Protein AF-A0A356VCA4-F1 (afdb_monomer_lite)

Foldseek 3Di:
DDQAEDAPVVLVVLVVVLVVLVVVLVVLVVQLVVQPDVPDPDRDPSNVVSVVVNVVSVVVNVVSVVNSVRHDHDHPPPPPD

pLDDT: mean 83.98, std 13.61, range [38.22, 95.88]

Secondary structure (DSSP, 8-state):
-PPEEEEHHHHHHHHHHHHHHHHHHHHHHHHHHHH--TT-SS--HHHHHHHHHHHHHHHHHHHHHHHHHHEEEEP------

Radius of gyration: 18.7 Å; chains: 1; bounding box: 33×20×66 Å

Sequence (81 aa):
MAELEVTKETYEQLLEKLKHWRQEQRRLELQVKHEIDPAREKPSRELIQAKAQLEEVTSRITQLEAKLQSVRIIATRNTER

Structure (mmCIF, N/CA/C/O backbone):
data_AF-A0A356VCA4-F1
#
_entry.id   AF-A0A356VCA4-F1
#
loop_
_atom_site.group_PDB
_atom_site.id
_atom_site.type_symbol
_atom_site.label_atom_id
_atom_site.label_alt_id
_atom_site.label_comp_id
_atom_site.label_asym_id
_atom_site.label_entity_id
_atom_site.label_seq_id
_atom_site.pdbx_PDB_ins_code
_atom_site.Cartn_x
_atom_site.Cartn_y
_atom_site.Cartn_z
_atom_site.occupancy
_atom_site.B_iso_or_equiv
_atom_site.auth_seq_id
_atom_site.auth_comp_id
_atom_site.auth_asym_id
_atom_site.auth_atom_id
_atom_site.pdbx_PDB_model_num
ATOM 1 N N . MET A 1 1 ? 0.518 -14.444 20.918 1.00 48.38 1 MET A N 1
ATOM 2 C CA . MET A 1 1 ? 0.727 -13.148 20.239 1.00 48.38 1 MET A CA 1
ATOM 3 C C . MET A 1 1 ? -0.105 -12.124 20.990 1.00 48.38 1 MET A C 1
ATOM 5 O O . MET A 1 1 ? -1.225 -12.467 21.339 1.00 48.38 1 MET A O 1
ATOM 9 N N . ALA A 1 2 ? 0.448 -10.964 21.339 1.00 55.12 2 ALA A N 1
ATOM 10 C CA . ALA A 1 2 ? -0.299 -9.936 22.065 1.00 55.12 2 ALA A CA 1
ATOM 11 C C . ALA A 1 2 ? -1.185 -9.163 21.075 1.00 55.12 2 ALA A C 1
ATOM 13 O O . ALA A 1 2 ? -0.668 -8.642 20.088 1.00 55.12 2 ALA A O 1
ATOM 14 N N . GLU A 1 3 ? -2.498 -9.130 21.310 1.00 64.38 3 GLU A N 1
ATOM 15 C CA . GLU A 1 3 ? -3.410 -8.231 20.594 1.00 64.38 3 GLU A CA 1
ATOM 16 C C . GLU A 1 3 ? -3.045 -6.785 20.955 1.00 64.38 3 GLU A C 1
ATOM 18 O O . GLU A 1 3 ? -2.928 -6.444 22.132 1.00 64.38 3 GLU A O 1
ATOM 23 N N . LEU A 1 4 ? -2.817 -5.939 19.949 1.00 71.50 4 LEU A N 1
ATOM 24 C CA . LEU A 1 4 ? -2.577 -4.514 20.172 1.00 71.50 4 LEU A CA 1
ATOM 25 C C . LEU A 1 4 ? -3.927 -3.844 20.431 1.00 71.50 4 LEU A C 1
ATOM 27 O O . LEU A 1 4 ? -4.799 -3.838 19.568 1.00 71.50 4 LEU A O 1
ATOM 31 N N . GLU A 1 5 ? -4.123 -3.279 21.614 1.00 81.62 5 GLU A N 1
ATOM 32 C CA . GLU A 1 5 ? -5.332 -2.516 21.913 1.00 81.62 5 GLU A CA 1
ATOM 33 C C . GLU A 1 5 ? -5.148 -1.073 21.443 1.00 81.62 5 GLU A C 1
ATOM 35 O O . GLU A 1 5 ? -4.220 -0.380 21.861 1.00 81.62 5 GLU A O 1
ATOM 40 N N . VAL A 1 6 ? -6.017 -0.614 20.544 1.00 83.62 6 VAL A N 1
ATOM 41 C CA . VAL A 1 6 ? -5.985 0.760 20.020 1.00 83.62 6 VAL A CA 1
ATOM 42 C C . VAL A 1 6 ? -7.350 1.405 20.130 1.00 83.62 6 VAL A C 1
ATOM 44 O O . VAL A 1 6 ? -8.382 0.738 20.064 1.00 83.62 6 VAL A O 1
ATOM 47 N N . THR A 1 7 ? -7.369 2.725 20.270 1.00 87.75 7 THR A N 1
ATOM 48 C CA . THR A 1 7 ? -8.619 3.481 20.217 1.00 87.75 7 THR A CA 1
ATOM 49 C C . THR A 1 7 ? -9.168 3.495 18.792 1.00 87.75 7 THR A C 1
ATOM 51 O O . THR A 1 7 ? -8.433 3.299 17.818 1.00 87.75 7 THR A O 1
ATOM 54 N N . LYS A 1 8 ? -10.468 3.776 18.656 1.00 86.62 8 LYS A N 1
ATOM 55 C CA . LYS A 1 8 ? -11.098 3.983 17.345 1.00 86.62 8 LYS A CA 1
ATOM 56 C C . LYS A 1 8 ? -10.369 5.058 16.525 1.00 86.62 8 LYS A C 1
ATOM 58 O O . LYS A 1 8 ? -10.098 4.830 15.353 1.00 86.62 8 LYS A O 1
ATOM 63 N N . GLU A 1 9 ? -9.985 6.168 17.153 1.00 88.44 9 GLU A N 1
ATOM 64 C CA . GLU A 1 9 ? -9.241 7.251 16.495 1.00 88.44 9 GLU A CA 1
ATOM 65 C C . GLU A 1 9 ? -7.880 6.769 15.970 1.00 88.44 9 GLU A C 1
ATOM 67 O O . GLU A 1 9 ? -7.524 7.012 14.820 1.00 88.44 9 GLU A O 1
ATOM 72 N N . THR A 1 10 ? -7.125 6.019 16.779 1.00 88.94 10 THR A N 1
ATOM 73 C CA . THR A 1 10 ? -5.838 5.457 16.342 1.00 88.94 10 THR A CA 1
ATOM 74 C C . THR A 1 10 ? -6.020 4.457 15.196 1.00 88.94 10 THR A C 1
ATOM 76 O O . THR A 1 10 ? -5.213 4.431 14.267 1.00 88.94 10 THR A O 1
ATOM 79 N N . TYR A 1 11 ? -7.087 3.655 15.223 1.00 88.56 11 TYR A N 1
ATOM 80 C CA . TYR A 1 11 ? -7.427 2.747 14.128 1.00 88.56 11 TYR A CA 1
ATOM 81 C C . TYR A 1 11 ? -7.743 3.506 12.829 1.00 88.56 11 TYR A C 1
ATOM 83 O O . TYR A 1 11 ? -7.211 3.166 11.773 1.00 88.56 11 TYR A O 1
ATOM 91 N N . GLU A 1 12 ? -8.536 4.577 12.906 1.00 90.25 12 GLU A N 1
ATOM 92 C CA . GLU A 1 12 ? -8.853 5.446 11.765 1.00 90.25 12 GLU A CA 1
ATOM 93 C C . GLU A 1 12 ? -7.589 6.110 11.192 1.00 90.25 12 GLU A C 1
ATO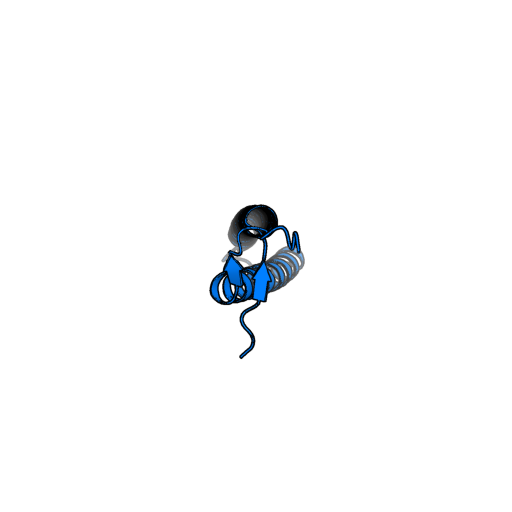M 95 O O . GLU A 1 12 ? -7.362 6.051 9.983 1.00 90.25 12 GLU A O 1
ATOM 100 N N . GLN A 1 13 ? -6.688 6.614 12.041 1.00 91.25 13 GLN A N 1
ATOM 101 C CA . GLN A 1 13 ? -5.397 7.164 11.603 1.00 91.25 13 GLN A CA 1
ATOM 102 C C . GLN A 1 13 ? -4.511 6.121 10.900 1.00 91.25 13 GLN A C 1
ATOM 104 O O . GLN A 1 13 ? -3.793 6.441 9.948 1.00 91.25 13 GLN A O 1
ATOM 109 N N . LEU A 1 14 ? -4.520 4.865 11.359 1.00 90.81 14 LEU A N 1
ATOM 110 C CA . LEU A 1 14 ? -3.790 3.777 10.701 1.00 90.81 14 LEU A CA 1
ATOM 111 C C . LEU A 1 14 ? -4.388 3.453 9.325 1.00 90.81 14 LEU A C 1
ATOM 113 O O . LEU A 1 14 ? -3.630 3.226 8.378 1.00 90.81 14 LEU A O 1
ATOM 117 N N . LEU A 1 15 ? -5.717 3.486 9.190 1.00 92.38 15 LEU A N 1
ATOM 118 C CA . LEU A 1 15 ? -6.399 3.328 7.903 1.00 92.38 15 LEU A CA 1
ATOM 119 C C . LEU A 1 15 ? -6.075 4.471 6.934 1.00 92.38 15 LEU A C 1
ATOM 121 O O . LEU A 1 15 ? -5.819 4.220 5.755 1.00 92.38 15 LEU A O 1
ATOM 125 N N . GLU A 1 16 ? -6.031 5.716 7.410 1.00 94.75 16 GLU A N 1
ATOM 126 C CA . GLU A 1 16 ? -5.631 6.861 6.586 1.00 94.75 16 GLU A CA 1
ATOM 127 C C . GLU A 1 16 ? -4.183 6.737 6.103 1.00 94.75 16 GLU A C 1
ATOM 129 O O . GLU A 1 16 ? -3.906 6.916 4.913 1.00 94.75 16 GLU A O 1
ATOM 134 N N . LYS A 1 17 ? -3.262 6.339 6.991 1.00 93.69 17 LYS A N 1
ATOM 135 C CA . LYS A 1 17 ? -1.872 6.041 6.614 1.00 93.69 17 LYS A CA 1
ATOM 136 C C . LYS A 1 17 ? -1.807 4.935 5.564 1.00 93.69 17 LYS A C 1
ATOM 138 O O . LYS A 1 17 ? -1.084 5.082 4.581 1.00 93.69 17 LYS A O 1
ATOM 143 N N . LEU A 1 18 ? -2.570 3.853 5.728 1.00 93.25 18 LEU A N 1
ATOM 144 C CA . LEU A 1 18 ? -2.629 2.768 4.746 1.00 93.25 18 LEU A CA 1
ATOM 145 C C . LEU A 1 18 ? -3.119 3.272 3.380 1.00 93.25 18 LEU A C 1
ATOM 147 O O . LEU A 1 18 ? -2.526 2.944 2.353 1.00 93.25 18 LEU A O 1
ATOM 151 N N . LYS A 1 19 ? -4.166 4.104 3.359 1.00 95.12 19 LYS A N 1
ATOM 152 C CA . LYS A 1 19 ? -4.692 4.711 2.130 1.00 95.12 19 LYS A CA 1
ATOM 153 C C . LYS A 1 19 ? -3.639 5.575 1.434 1.00 95.12 19 LYS A C 1
ATOM 155 O O . LYS A 1 19 ? -3.475 5.450 0.222 1.00 95.12 19 LYS A O 1
ATOM 160 N N . HIS A 1 20 ? -2.910 6.395 2.190 1.00 95.88 20 HIS A N 1
ATOM 161 C CA . HIS A 1 20 ? -1.807 7.202 1.668 1.00 95.88 20 HIS A CA 1
ATOM 162 C C . HIS A 1 20 ? -0.718 6.325 1.033 1.00 95.88 20 HIS A C 1
ATOM 164 O O . HIS A 1 20 ? -0.343 6.541 -0.117 1.00 95.88 20 HIS A O 1
ATOM 170 N N . TRP A 1 21 ? -0.251 5.286 1.734 1.00 93.88 21 TRP A N 1
ATOM 171 C CA . TRP A 1 21 ? 0.772 4.389 1.189 1.00 93.88 21 TRP A CA 1
ATOM 172 C C . TRP A 1 21 ? 0.299 3.631 -0.052 1.00 93.88 21 TRP A C 1
ATOM 174 O O . TRP A 1 21 ? 1.067 3.502 -0.998 1.00 93.88 21 TRP A O 1
ATOM 184 N N . ARG A 1 22 ? -0.964 3.192 -0.108 1.00 94.62 22 ARG A N 1
ATOM 185 C CA . ARG A 1 22 ? -1.534 2.563 -1.313 1.00 94.62 22 ARG A CA 1
ATOM 186 C C . ARG A 1 22 ? -1.618 3.527 -2.502 1.00 94.62 22 ARG A C 1
ATOM 188 O O . ARG A 1 22 ? -1.408 3.113 -3.640 1.00 94.62 22 ARG A O 1
ATOM 195 N N . GLN A 1 23 ? -1.916 4.805 -2.265 1.00 95.69 23 GLN A N 1
ATOM 196 C CA . GLN A 1 23 ? -1.868 5.822 -3.322 1.00 95.69 23 GLN A CA 1
ATOM 197 C C . GLN A 1 23 ? -0.439 6.026 -3.835 1.00 95.69 23 GLN A C 1
ATOM 199 O O . GLN A 1 23 ? -0.228 6.065 -5.047 1.00 95.69 23 GLN A O 1
ATOM 204 N N . GLU A 1 24 ? 0.535 6.089 -2.927 1.00 94.69 24 GLU A N 1
ATOM 205 C CA . GLU A 1 24 ? 1.953 6.203 -3.274 1.00 94.69 24 GLU A CA 1
ATOM 206 C C . GLU A 1 24 ? 2.453 4.973 -4.049 1.00 94.69 24 GLU A C 1
ATOM 208 O O . GLU A 1 24 ? 3.115 5.120 -5.075 1.00 94.69 24 GLU A O 1
ATOM 213 N N . GLN A 1 25 ? 2.059 3.764 -3.632 1.00 95.56 25 GLN A N 1
ATOM 214 C CA . GLN A 1 25 ? 2.357 2.516 -4.340 1.00 95.56 25 GLN A CA 1
ATOM 215 C C . GLN A 1 25 ? 1.873 2.589 -5.788 1.00 95.56 25 GLN A C 1
ATOM 217 O O . GLN A 1 25 ? 2.654 2.380 -6.710 1.00 95.56 25 GLN A O 1
ATOM 222 N N . ARG A 1 26 ? 0.610 2.978 -6.003 1.00 95.00 26 ARG A N 1
ATOM 223 C CA . ARG A 1 26 ? 0.034 3.105 -7.346 1.00 95.00 26 ARG A CA 1
ATOM 224 C C . ARG A 1 26 ? 0.765 4.147 -8.198 1.00 95.00 26 ARG A C 1
ATOM 226 O O . ARG A 1 26 ? 0.927 3.951 -9.401 1.00 95.00 26 ARG A O 1
ATOM 233 N N . ARG A 1 27 ? 1.211 5.257 -7.601 1.00 94.50 27 ARG A N 1
ATOM 234 C CA . ARG A 1 27 ? 2.018 6.270 -8.300 1.00 94.50 27 ARG A CA 1
ATOM 235 C C . ARG A 1 27 ? 3.354 5.685 -8.763 1.00 94.50 27 ARG A C 1
ATOM 237 O O . ARG A 1 27 ? 3.717 5.859 -9.924 1.00 94.50 27 ARG A O 1
ATOM 244 N N . LEU A 1 28 ? 4.047 4.966 -7.881 1.00 92.12 28 LEU A N 1
ATOM 245 C CA . LEU A 1 28 ? 5.319 4.310 -8.190 1.00 92.12 28 LEU A CA 1
ATOM 246 C C . LEU A 1 28 ? 5.151 3.190 -9.224 1.00 92.12 28 LEU A C 1
ATOM 248 O O . LEU A 1 28 ? 5.979 3.073 -10.119 1.00 92.12 28 LEU A O 1
ATOM 252 N N . GLU A 1 29 ? 4.065 2.415 -9.177 1.00 93.25 29 GLU A N 1
ATOM 253 C CA . GLU A 1 29 ? 3.743 1.413 -10.204 1.00 93.25 29 GLU A CA 1
ATOM 254 C C . GLU A 1 29 ? 3.569 2.044 -11.589 1.00 93.25 29 GLU A C 1
ATOM 256 O O . GLU A 1 29 ? 4.075 1.515 -12.579 1.00 93.25 29 GLU A O 1
ATOM 261 N N . LEU A 1 30 ? 2.879 3.187 -11.669 1.00 92.19 30 LEU A N 1
ATOM 262 C CA . LEU A 1 30 ? 2.727 3.932 -12.919 1.00 92.19 30 LEU A CA 1
ATOM 263 C C . LEU A 1 30 ? 4.071 4.459 -13.424 1.00 92.19 30 LEU A C 1
ATOM 265 O O . LEU A 1 30 ? 4.351 4.345 -14.615 1.00 92.19 30 LEU A O 1
ATOM 269 N N . GLN A 1 31 ? 4.913 4.980 -12.529 1.00 88.44 31 GLN A N 1
ATOM 270 C CA . GLN A 1 31 ? 6.258 5.437 -12.872 1.00 88.44 31 GLN A CA 1
ATOM 271 C C . GLN A 1 31 ? 7.131 4.281 -13.375 1.00 88.44 31 GLN A C 1
ATOM 273 O O . GLN A 1 31 ? 7.732 4.388 -14.436 1.00 88.44 31 GLN A O 1
ATOM 278 N N . VAL A 1 32 ? 7.138 3.141 -12.678 1.00 90.06 32 VAL A N 1
ATOM 279 C CA . VAL A 1 32 ? 7.836 1.923 -13.115 1.00 90.06 32 VAL A CA 1
ATOM 280 C C . VAL A 1 32 ? 7.333 1.483 -14.486 1.00 90.06 32 VAL A C 1
ATOM 282 O O . VAL A 1 32 ? 8.139 1.188 -15.358 1.00 90.06 32 VAL A O 1
ATOM 285 N N . LYS A 1 33 ? 6.015 1.470 -14.709 1.00 88.31 33 LYS A N 1
ATOM 286 C CA . LYS A 1 33 ? 5.430 1.079 -15.997 1.00 88.31 33 LYS A CA 1
ATOM 287 C C . LYS A 1 33 ? 5.828 2.024 -17.133 1.00 88.31 33 LYS A C 1
ATOM 289 O O . LYS A 1 33 ? 6.026 1.552 -18.245 1.00 88.31 33 LYS A O 1
ATOM 294 N N . HIS A 1 34 ? 5.934 3.323 -16.860 1.00 85.88 34 HIS A N 1
ATOM 295 C CA . HIS A 1 34 ? 6.371 4.321 -17.836 1.00 85.88 34 HIS A CA 1
ATOM 296 C C . HIS A 1 34 ? 7.865 4.191 -18.168 1.00 85.88 34 HIS A C 1
ATOM 298 O O . HIS A 1 34 ? 8.258 4.328 -19.320 1.00 85.88 34 HIS A O 1
ATOM 304 N N . GLU A 1 35 ? 8.688 3.884 -17.166 1.00 83.00 35 GLU A N 1
ATOM 305 C CA . GLU A 1 35 ? 10.143 3.747 -17.304 1.00 83.00 35 GLU A CA 1
ATOM 306 C C . GLU A 1 35 ? 10.590 2.396 -17.891 1.00 83.00 35 GLU A C 1
ATOM 308 O O . GLU A 1 35 ? 11.754 2.228 -18.267 1.00 83.00 35 GLU A O 1
ATOM 313 N N . ILE A 1 36 ? 9.688 1.412 -17.970 1.00 82.25 36 ILE A N 1
ATOM 314 C CA . ILE A 1 36 ? 9.941 0.153 -18.674 1.00 82.25 36 ILE A CA 1
ATOM 315 C C . ILE A 1 36 ? 9.831 0.415 -20.178 1.00 82.25 36 ILE A C 1
ATOM 317 O O . ILE A 1 36 ? 8.760 0.323 -20.773 1.00 82.25 36 ILE A O 1
ATOM 321 N N . ASP A 1 37 ? 10.972 0.708 -20.794 1.00 78.12 37 ASP A N 1
ATOM 322 C CA . ASP A 1 37 ? 11.133 0.673 -22.244 1.00 78.12 37 ASP A CA 1
ATOM 323 C C . ASP A 1 37 ? 11.571 -0.746 -22.666 1.00 78.12 37 ASP A C 1
ATOM 325 O O . ASP A 1 37 ? 12.678 -1.170 -22.316 1.00 78.12 37 ASP A O 1
ATOM 329 N N . PRO A 1 38 ? 10.731 -1.511 -23.391 1.00 69.88 38 PRO A N 1
ATOM 330 C CA . PRO A 1 38 ? 11.055 -2.877 -23.800 1.00 69.88 38 PRO A CA 1
ATOM 331 C C . PRO A 1 38 ? 12.181 -2.960 -24.845 1.00 69.88 38 PRO A C 1
ATOM 333 O O . PRO A 1 38 ? 12.722 -4.043 -25.051 1.00 69.88 38 PRO A O 1
ATOM 336 N N . ALA A 1 39 ? 12.545 -1.852 -25.498 1.00 75.00 39 ALA A N 1
ATOM 337 C CA . ALA A 1 39 ? 13.653 -1.774 -26.448 1.00 75.00 39 ALA A CA 1
ATOM 338 C C . ALA A 1 39 ? 14.992 -1.398 -25.780 1.00 75.00 39 ALA A C 1
ATOM 340 O O . ALA A 1 39 ? 16.039 -1.464 -26.427 1.00 75.00 39 ALA A O 1
ATOM 341 N N . ARG A 1 40 ? 15.002 -1.035 -24.487 1.00 74.50 40 ARG A N 1
ATOM 342 C CA . ARG A 1 40 ? 16.237 -0.814 -23.716 1.00 74.50 40 ARG A CA 1
ATOM 343 C C . ARG A 1 40 ? 16.765 -2.120 -23.120 1.00 74.50 40 ARG A C 1
ATOM 345 O O . ARG A 1 40 ? 16.165 -2.695 -22.220 1.00 74.50 40 ARG A O 1
ATOM 352 N N . GLU A 1 41 ? 17.978 -2.510 -23.516 1.00 68.19 41 GLU A N 1
ATOM 353 C CA . GLU A 1 41 ? 18.693 -3.680 -22.966 1.00 68.19 41 GLU A CA 1
ATOM 354 C C . GLU A 1 41 ? 19.075 -3.553 -21.477 1.00 68.19 41 GLU A C 1
ATOM 356 O O . GLU A 1 41 ? 19.429 -4.548 -20.844 1.00 68.19 41 GLU A O 1
ATOM 361 N N . LYS A 1 42 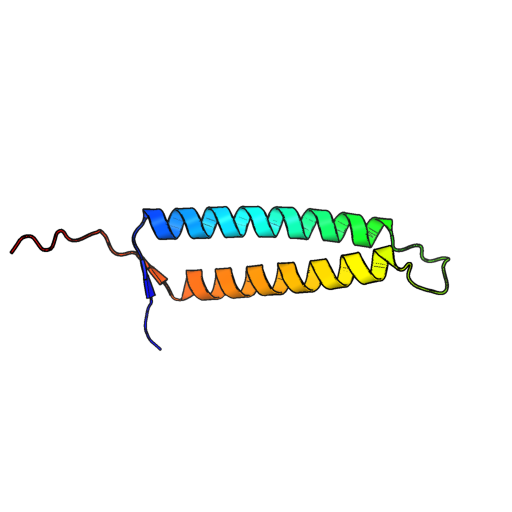? 19.033 -2.347 -20.890 1.00 75.56 42 LYS A N 1
ATOM 362 C CA . LYS A 1 42 ? 19.369 -2.119 -19.475 1.00 75.56 42 LYS A CA 1
ATOM 363 C C . LYS A 1 42 ? 18.333 -1.225 -18.789 1.00 75.56 42 LYS A C 1
ATOM 365 O O . LYS A 1 42 ? 17.977 -0.187 -19.352 1.00 75.56 42 LYS A O 1
ATOM 370 N N . PRO A 1 43 ? 17.891 -1.574 -17.564 1.00 77.12 43 PRO A N 1
ATOM 371 C CA . PRO A 1 43 ? 16.981 -0.732 -16.799 1.00 77.12 43 PRO A CA 1
ATOM 372 C C . PRO A 1 43 ? 17.631 0.625 -16.502 1.00 77.12 43 PRO A C 1
ATOM 374 O O . PRO A 1 43 ? 18.807 0.691 -16.133 1.00 77.12 43 PRO A O 1
ATOM 377 N N . SER A 1 44 ? 16.867 1.711 -16.661 1.00 84.19 44 SER A N 1
ATOM 378 C CA . SER A 1 44 ? 17.328 3.049 -16.284 1.00 84.19 44 SER A CA 1
ATOM 379 C C . SER A 1 44 ? 17.604 3.102 -14.778 1.00 84.19 44 SER A C 1
ATOM 381 O O . SER A 1 44 ? 17.002 2.373 -13.986 1.00 84.19 44 SER A O 1
ATOM 383 N N . ARG A 1 45 ? 18.519 3.982 -14.352 1.00 86.88 45 ARG A N 1
ATOM 384 C CA . ARG A 1 45 ? 18.754 4.233 -12.919 1.00 86.88 45 ARG A CA 1
ATOM 385 C C . ARG A 1 45 ? 17.455 4.638 -12.211 1.00 86.88 45 ARG A C 1
ATOM 387 O O . ARG A 1 45 ? 17.229 4.229 -11.077 1.00 86.88 45 ARG A O 1
ATOM 394 N N . GLU A 1 46 ? 16.603 5.380 -12.913 1.00 86.81 46 GLU A N 1
ATOM 395 C CA . GLU A 1 46 ? 15.273 5.798 -12.467 1.00 86.81 46 GLU A CA 1
ATOM 396 C C . GLU A 1 46 ? 14.331 4.604 -12.291 1.00 86.81 46 GLU A C 1
ATOM 398 O O . GLU A 1 46 ? 13.686 4.497 -11.253 1.00 86.81 46 GLU A O 1
ATOM 403 N N . LEU A 1 47 ? 14.329 3.640 -13.219 1.00 88.81 47 LEU A N 1
ATOM 404 C CA . LEU A 1 47 ? 13.564 2.399 -13.086 1.00 88.81 47 LEU A CA 1
ATOM 405 C C . LEU A 1 47 ? 14.029 1.559 -11.888 1.00 88.81 47 LEU A C 1
ATOM 407 O O . LEU A 1 47 ? 13.201 1.018 -11.157 1.00 88.81 47 LEU A O 1
ATOM 411 N N . ILE A 1 48 ? 15.343 1.442 -11.673 1.00 90.25 48 ILE A N 1
ATOM 412 C CA . ILE A 1 48 ? 15.902 0.714 -10.521 1.00 90.25 48 ILE A CA 1
ATOM 413 C C . ILE A 1 48 ? 15.474 1.389 -9.214 1.00 90.25 48 ILE A C 1
ATOM 415 O O . ILE A 1 48 ? 15.011 0.716 -8.294 1.00 90.25 48 ILE A O 1
ATOM 419 N N . GLN A 1 49 ? 15.587 2.717 -9.143 1.00 90.94 49 GLN A N 1
ATOM 420 C CA . GLN A 1 49 ? 15.190 3.485 -7.967 1.00 90.94 49 GLN A CA 1
ATOM 421 C C . GLN A 1 49 ? 13.683 3.387 -7.703 1.00 90.94 49 GLN A C 1
ATOM 423 O O . GLN A 1 49 ? 13.286 3.124 -6.569 1.00 90.94 49 GLN A O 1
ATOM 428 N N . ALA A 1 50 ? 12.852 3.528 -8.737 1.00 90.50 50 ALA A N 1
ATOM 429 C CA . ALA A 1 50 ? 11.401 3.432 -8.622 1.00 90.50 50 ALA A CA 1
ATOM 430 C C . ALA A 1 50 ? 10.958 2.032 -8.166 1.00 90.50 50 ALA A C 1
ATOM 432 O O . ALA A 1 50 ? 10.074 1.913 -7.321 1.00 90.50 50 ALA A O 1
ATOM 433 N N . LYS A 1 51 ? 11.615 0.966 -8.647 1.00 92.38 51 LYS A N 1
ATOM 434 C CA . LYS A 1 51 ? 11.376 -0.405 -8.166 1.00 92.38 51 LYS A CA 1
ATOM 435 C C . LYS A 1 51 ? 11.760 -0.586 -6.696 1.00 92.38 51 LYS A C 1
ATOM 437 O O . LYS A 1 51 ? 10.988 -1.179 -5.950 1.00 92.38 51 LYS A O 1
ATOM 442 N N . ALA A 1 52 ? 12.905 -0.056 -6.269 1.00 94.25 52 ALA A N 1
ATOM 443 C CA . ALA A 1 52 ? 13.325 -0.131 -4.869 1.00 94.25 52 ALA A CA 1
ATOM 444 C C . ALA A 1 52 ? 12.359 0.629 -3.939 1.00 94.25 52 ALA A C 1
ATOM 446 O O . ALA A 1 52 ? 11.968 0.125 -2.889 1.00 94.25 52 ALA A O 1
ATOM 447 N N . GLN A 1 53 ? 11.913 1.818 -4.353 1.00 94.00 53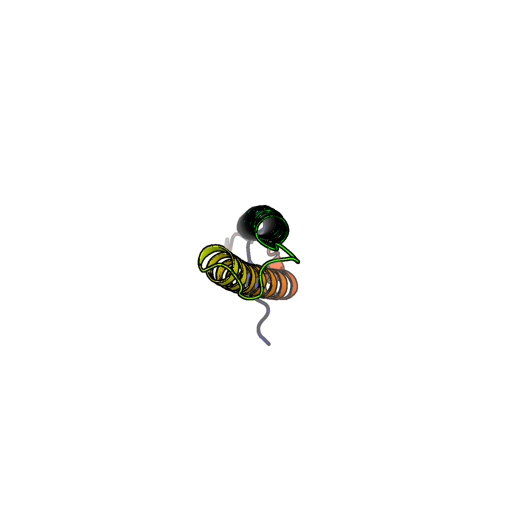 GLN A N 1
ATOM 448 C CA . GLN A 1 53 ? 10.900 2.587 -3.626 1.00 94.00 53 GLN A CA 1
ATOM 449 C C . GLN A 1 53 ? 9.560 1.847 -3.567 1.00 94.00 53 GLN A C 1
ATOM 451 O O . GLN A 1 53 ? 8.912 1.830 -2.521 1.00 94.00 53 GLN A O 1
ATOM 456 N N . LEU A 1 54 ? 9.155 1.209 -4.668 1.00 93.56 54 LEU A N 1
ATOM 457 C CA . LEU A 1 54 ? 7.929 0.420 -4.723 1.00 93.56 54 LEU A CA 1
ATOM 458 C C . LEU A 1 54 ? 7.979 -0.765 -3.748 1.00 93.56 54 LEU A C 1
ATOM 460 O O . LEU A 1 54 ? 6.991 -1.029 -3.061 1.00 93.56 54 LEU A O 1
ATOM 464 N N . GLU A 1 55 ? 9.119 -1.447 -3.645 1.00 95.62 55 GLU A N 1
ATOM 465 C CA . GLU A 1 55 ? 9.327 -2.535 -2.685 1.00 95.62 55 GLU A CA 1
ATOM 466 C C . GLU A 1 55 ? 9.247 -2.040 -1.231 1.00 95.62 55 GLU A C 1
ATOM 468 O O . GLU A 1 55 ? 8.539 -2.633 -0.414 1.00 95.62 55 GLU A O 1
ATOM 473 N N . GLU A 1 56 ? 9.884 -0.906 -0.914 1.00 95.88 56 GLU A N 1
ATOM 474 C CA . GLU A 1 56 ? 9.810 -0.294 0.419 1.00 95.88 56 GLU A CA 1
ATOM 475 C C . GLU A 1 56 ? 8.363 0.061 0.797 1.00 95.88 56 GLU A C 1
ATOM 477 O O . GLU A 1 56 ? 7.891 -0.279 1.888 1.00 95.88 56 GLU A O 1
ATOM 482 N N . VAL A 1 57 ? 7.637 0.723 -0.109 1.00 95.00 57 VAL A N 1
ATOM 483 C CA . VAL A 1 57 ? 6.234 1.101 0.110 1.00 95.00 57 VAL A CA 1
ATOM 484 C C . VAL A 1 57 ? 5.361 -0.139 0.279 1.00 95.00 57 VAL A C 1
ATOM 486 O O . VAL A 1 57 ? 4.540 -0.186 1.196 1.00 95.00 57 VAL A O 1
ATOM 489 N N . THR A 1 58 ? 5.575 -1.169 -0.540 1.00 94.06 58 THR A N 1
ATOM 490 C CA . THR A 1 58 ? 4.851 -2.441 -0.432 1.00 94.06 58 THR A CA 1
ATOM 491 C C . THR A 1 58 ? 5.101 -3.098 0.928 1.00 94.06 58 THR A C 1
ATOM 493 O O . THR A 1 58 ? 4.153 -3.507 1.594 1.00 94.06 58 THR A O 1
ATOM 496 N N . SER A 1 59 ? 6.347 -3.116 1.411 1.00 95.31 59 SER A N 1
ATOM 497 C CA . SER A 1 59 ? 6.678 -3.635 2.745 1.00 95.31 59 SER A CA 1
ATOM 498 C C . SER A 1 59 ? 5.974 -2.856 3.864 1.00 95.31 59 SER A C 1
ATOM 500 O O . SER A 1 59 ? 5.422 -3.455 4.791 1.00 95.31 59 SER A O 1
ATOM 502 N N . ARG A 1 60 ? 5.915 -1.520 3.769 1.00 94.56 60 ARG A N 1
ATOM 503 C CA . ARG A 1 60 ? 5.190 -0.677 4.739 1.00 94.56 60 ARG A CA 1
ATOM 504 C C . ARG A 1 60 ? 3.688 -0.947 4.743 1.00 94.56 60 ARG A C 1
ATOM 506 O O . ARG A 1 60 ? 3.096 -0.984 5.821 1.00 94.56 60 ARG A O 1
ATOM 513 N N . ILE A 1 61 ? 3.086 -1.146 3.572 1.00 94.25 61 ILE A N 1
ATOM 514 C CA . ILE A 1 61 ? 1.672 -1.518 3.437 1.00 94.25 61 ILE A CA 1
ATOM 515 C C . ILE A 1 61 ? 1.422 -2.847 4.143 1.00 94.25 61 ILE A C 1
ATOM 517 O O . ILE A 1 61 ? 0.586 -2.891 5.041 1.00 94.25 61 ILE A O 1
ATOM 521 N N . THR A 1 62 ? 2.208 -3.882 3.839 1.00 93.88 62 THR A N 1
ATOM 522 C CA . THR A 1 62 ? 2.078 -5.205 4.467 1.00 93.88 62 THR A CA 1
ATOM 523 C C . THR A 1 62 ? 2.211 -5.130 5.988 1.00 93.88 62 THR A C 1
ATOM 525 O O . THR A 1 62 ? 1.429 -5.736 6.717 1.00 93.88 62 THR A O 1
ATOM 528 N N . GLN A 1 63 ? 3.167 -4.350 6.500 1.00 92.19 63 GLN A N 1
ATOM 529 C CA . GLN A 1 63 ? 3.330 -4.160 7.944 1.00 92.19 63 GLN A CA 1
ATOM 530 C C . GLN A 1 63 ? 2.141 -3.431 8.580 1.00 92.19 63 GLN A C 1
ATOM 532 O O . GLN A 1 63 ? 1.737 -3.775 9.691 1.00 92.19 63 GLN A O 1
ATOM 537 N N . LEU A 1 64 ? 1.583 -2.416 7.912 1.00 90.62 64 LEU A N 1
ATOM 538 C CA . LEU A 1 64 ? 0.398 -1.705 8.396 1.00 90.62 64 LEU A CA 1
ATOM 539 C C . LEU A 1 64 ? -0.844 -2.594 8.365 1.00 90.62 64 LEU A C 1
ATOM 541 O O . LEU A 1 64 ? -1.616 -2.570 9.317 1.00 90.62 64 LEU A O 1
ATOM 545 N N . GLU A 1 65 ? -1.013 -3.405 7.325 1.00 91.62 65 GLU A N 1
ATOM 546 C CA . GLU A 1 65 ? -2.102 -4.378 7.216 1.00 91.62 65 GLU A CA 1
ATOM 547 C C . GLU A 1 65 ? -2.004 -5.453 8.294 1.00 91.62 65 GLU A C 1
ATOM 549 O O . GLU A 1 65 ? -2.991 -5.722 8.974 1.00 91.62 65 GLU A O 1
ATOM 554 N N . ALA A 1 66 ? -0.808 -5.995 8.535 1.00 89.75 66 ALA A N 1
ATOM 555 C CA . ALA A 1 66 ? -0.581 -6.956 9.612 1.00 89.75 66 ALA A CA 1
ATOM 556 C C . ALA A 1 66 ? -0.874 -6.343 10.993 1.00 89.75 66 ALA A C 1
ATOM 558 O O . ALA A 1 66 ? -1.504 -6.982 11.840 1.00 89.75 66 ALA A O 1
ATOM 559 N N . LYS A 1 67 ? -0.470 -5.081 11.212 1.00 86.31 67 LYS A N 1
ATOM 560 C CA . LYS A 1 67 ? -0.826 -4.335 12.428 1.00 86.31 67 LYS A CA 1
ATOM 561 C C . LYS A 1 67 ? -2.338 -4.205 12.554 1.00 86.31 67 LYS A C 1
ATOM 563 O O . LYS A 1 67 ? -2.853 -4.584 13.595 1.00 86.31 67 LYS A O 1
ATOM 568 N N .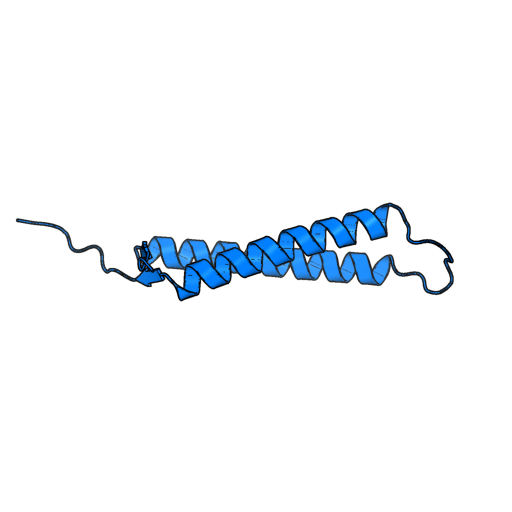 LEU A 1 68 ? -3.025 -3.748 11.503 1.00 86.31 68 LEU A N 1
ATOM 569 C CA . LEU A 1 68 ? -4.483 -3.579 11.437 1.00 86.31 68 LEU A CA 1
ATOM 570 C C . LEU A 1 68 ? -5.264 -4.884 11.655 1.00 86.31 68 LEU A C 1
ATOM 572 O O . LEU A 1 68 ? -6.347 -4.845 12.227 1.00 86.31 68 LEU A O 1
ATOM 576 N N . GLN A 1 69 ? -4.727 -6.028 11.233 1.00 84.88 69 GLN A N 1
ATOM 577 C CA . GLN A 1 69 ? -5.316 -7.345 11.503 1.00 84.88 69 GLN A CA 1
ATOM 578 C C . GLN A 1 69 ? -5.121 -7.803 12.952 1.00 84.88 69 GLN A C 1
ATOM 580 O O . GLN A 1 69 ? -5.927 -8.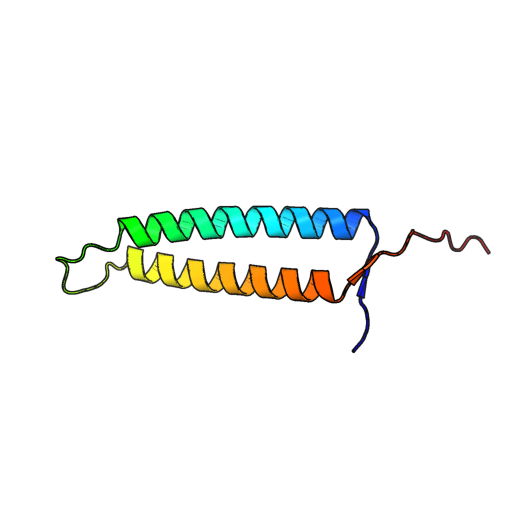573 13.464 1.00 84.88 69 GLN A O 1
ATOM 585 N N . SER A 1 70 ? -4.054 -7.338 13.604 1.00 83.38 70 SER A N 1
ATOM 586 C CA . SER A 1 70 ? -3.696 -7.713 14.977 1.00 83.38 70 SER A CA 1
ATOM 587 C C . SER A 1 70 ? -4.204 -6.721 16.029 1.00 83.38 70 SER A C 1
ATOM 589 O O . SER A 1 70 ? -3.989 -6.949 17.223 1.00 83.38 70 SER A O 1
ATOM 591 N N . VAL A 1 71 ? -4.823 -5.605 15.615 1.00 83.25 71 VAL A N 1
ATOM 592 C CA . VAL A 1 71 ? -5.400 -4.637 16.552 1.00 83.25 71 VAL A CA 1
ATOM 593 C C . VAL A 1 71 ? -6.830 -4.981 16.926 1.00 83.25 71 VAL A C 1
ATOM 595 O O . VAL A 1 71 ? -7.687 -5.224 16.077 1.00 83.25 71 VAL A O 1
ATOM 598 N N . ARG A 1 72 ? -7.101 -4.870 18.221 1.00 79.38 72 ARG A N 1
ATOM 599 C CA . ARG A 1 72 ? -8.441 -4.866 18.785 1.00 79.38 72 ARG A CA 1
ATOM 600 C C . ARG A 1 72 ? -8.825 -3.429 19.113 1.00 79.38 72 ARG A C 1
ATOM 602 O O . ARG A 1 72 ? -8.133 -2.744 19.866 1.00 79.38 72 ARG A O 1
ATOM 609 N N . ILE A 1 73 ? -9.935 -2.969 18.541 1.00 79.88 73 ILE A N 1
ATOM 610 C CA . ILE A 1 73 ? -10.453 -1.629 18.820 1.00 79.88 73 ILE A CA 1
ATOM 611 C C . ILE A 1 73 ? -11.067 -1.642 20.217 1.00 79.88 73 ILE A C 1
ATOM 613 O O . ILE A 1 73 ? -12.056 -2.336 20.463 1.00 79.88 73 ILE A O 1
ATOM 617 N N . ILE A 1 74 ? -10.493 -0.860 21.123 1.00 80.88 74 ILE A N 1
ATOM 618 C CA . ILE A 1 74 ? -11.074 -0.597 22.432 1.00 80.88 74 ILE A CA 1
ATOM 619 C C . ILE A 1 74 ? -11.835 0.727 22.374 1.00 80.88 74 ILE A C 1
ATOM 621 O O . ILE A 1 74 ? -11.339 1.746 21.887 1.00 80.88 74 ILE A O 1
ATOM 625 N N . ALA A 1 75 ? -13.070 0.724 22.877 1.00 67.44 75 ALA A N 1
ATOM 626 C CA . ALA A 1 75 ? -13.648 1.968 23.358 1.00 67.44 75 ALA A CA 1
ATOM 627 C C . ALA A 1 75 ? -12.763 2.397 24.527 1.00 67.44 75 ALA A C 1
ATOM 629 O O . ALA A 1 75 ? -12.470 1.564 25.387 1.00 67.44 75 ALA A O 1
ATOM 630 N N . THR A 1 76 ? -12.307 3.646 24.554 1.00 62.22 76 THR A N 1
ATOM 631 C CA . THR A 1 76 ? -11.699 4.230 25.748 1.00 62.22 76 THR A CA 1
ATOM 632 C C . THR A 1 76 ? -12.693 4.057 26.893 1.00 62.22 76 THR A C 1
ATOM 634 O O . THR A 1 76 ? -13.615 4.849 27.070 1.00 62.22 76 THR A O 1
ATOM 637 N N . ARG A 1 77 ? -12.560 2.970 27.659 1.00 50.88 77 ARG A N 1
ATOM 638 C CA . ARG A 1 77 ? -13.124 2.906 28.994 1.00 50.88 77 ARG A CA 1
ATOM 639 C C . ARG A 1 77 ? -12.324 3.945 29.745 1.00 50.88 77 ARG A C 1
ATOM 641 O O . ARG A 1 77 ? -11.159 3.714 30.052 1.00 50.88 77 ARG A O 1
ATOM 648 N N . ASN A 1 78 ? -12.953 5.086 30.002 1.00 48.28 78 ASN A N 1
ATOM 649 C CA . ASN A 1 78 ? -12.669 5.826 31.212 1.00 48.28 78 ASN A CA 1
ATOM 650 C C . ASN A 1 78 ? -12.523 4.785 32.328 1.00 48.28 78 ASN A C 1
ATOM 652 O O . ASN A 1 78 ? -13.500 4.153 32.735 1.00 48.28 78 ASN A O 1
ATOM 656 N N . THR A 1 79 ? -11.299 4.552 32.785 1.00 46.59 79 THR A N 1
ATOM 657 C CA . THR A 1 79 ? -11.054 4.060 34.135 1.00 46.59 79 THR A CA 1
ATOM 658 C C . THR A 1 79 ? -11.446 5.191 35.076 1.00 46.59 79 THR A C 1
ATOM 660 O O . THR A 1 79 ? -10.605 5.876 35.641 1.00 46.59 79 THR A O 1
ATOM 663 N N . GLU A 1 80 ? -12.750 5.432 35.177 1.00 48.88 80 GLU A N 1
ATOM 664 C CA . GLU A 1 80 ? -13.354 6.050 36.343 1.00 48.88 80 GLU A CA 1
ATOM 665 C C . GLU A 1 80 ? -13.616 4.909 37.321 1.00 48.88 80 GLU A C 1
ATOM 667 O O . GLU A 1 80 ? -14.638 4.223 37.237 1.00 48.88 80 GLU A O 1
ATOM 672 N N . ARG A 1 81 ? -12.636 4.651 38.189 1.00 38.22 81 ARG A N 1
ATOM 673 C CA . ARG A 1 81 ? -12.841 4.104 39.531 1.00 38.22 81 ARG A CA 1
ATOM 674 C C . ARG A 1 81 ? -11.599 4.288 40.382 1.00 38.22 81 ARG A C 1
ATOM 676 O O . ARG A 1 81 ? -10.512 3.894 39.910 1.00 38.22 81 ARG A O 1
#

=== Feature glossary ===
Feature key, reading from the visual/contextual features back to the raw sequence:

Rendered structure images. Six rendered views show the 3D structure from the faces of a cube — i.e. along ±x, ±y, ±z. Rendering representation is drawn randomly per protein from cartoon (secondary-structure ribbons), sticks (backbone bonds), or molecular surface; coloring is either N→C rainbow (blue at the N-terminus through red at the C-terminus) or one color per chain.

Contact-map, Ramachandran, and PAE plots. The contact map is a binary N×N matrix image: pixel (i, j) is dark where Cα_i and Cα_j are within 8 Å and |i−j|>4. Because the |i−j|>4 filter removes local helical contacts, off-diagonal stripes parallel to the main diagonal indicate parallel β-sheets; stripes perpendicular to it indicate antiparallel β-sheets. The Ramachandran plot scatters every residue's (φ, ψ) pair against the sterically allowed regions. The PAE heatmap renders the predicted-aligned-error matrix.

InterPro / GO / CATH / organism. Database cross-references. InterPro integrates a dozen domain/family signature databases into unified entries with residue-range hits. GO terms attach function/process/location labels with evidence codes. CATH codes position the fold in a four-level structural taxonomy. Organism is the NCBI-taxonomy species name.

Nearest PDB structures. The Foldseek neighbor list gives the closest experimentally determined structures in the PDB, ranked by structural alignment. TM-score near 1 means near-identical fold; near 0.3 means only rough topology match. This is how one fin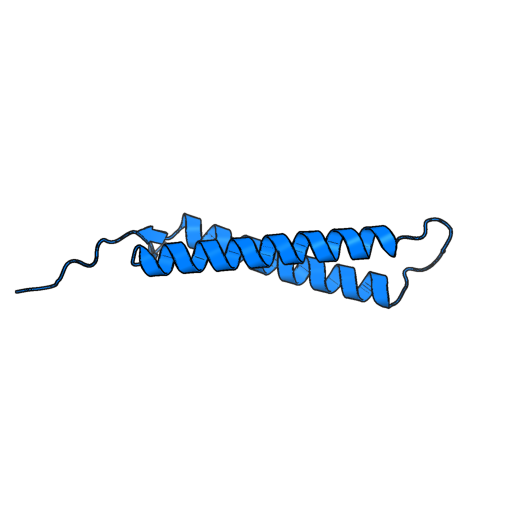ds what a novel AlphaFold prediction most resembles in the solved-structure universe.

Predicted aligned error. PAE(i, j) answers: if I align the predicted and true structures on residue i, how far off (in Å) do I expect residue j to be? A block-diagonal PAE matrix with low values on the blocks and high values off-diagonal is the signature of a multi-domain protein with confidently predicted domains but uncertain inter-domain orientation.

Solvent-accessible surface area. Accessible surface area quantifies burial. A residue with SASA near zero is packed into the hydrophobic core; one with SASA >100 Å² sits on the surface. Computed here via the Shrake–Rupley numerical algorithm with a 1.4 Å probe.

B-factor. B-factor (Debye–Waller factor) reflects atomic displacement in the crystal lattice. It is an experimental observable (units Å²), not a prediction; low values mean the atom is pinned down, high values mean it moves or is heterogeneous across the crystal.

pLDDT. For AlphaFold models, the B-factor field carries pLDDT — the model's own estimate of local accuracy on a 0–100 scale. Regions with pLDDT<50 should be treated as essentially unmodeled; they often correspond to intrinsically disordered segments.

Backbone torsions (φ/ψ). φ (phi) and ψ (psi) are the two rotatable backbone dihedrals per residue: φ is the C(i-1)–N–Cα–C torsion, ψ is the N–Cα–C–N(i+1) torsion, both in degrees on (−180°, 180°]. α-helical residues cluster near (−60°, −45°); β-strand residues near (−120°, +130°). A Ramachandran plot is simply a scatter of (φ, ψ) for every residue.

Radius of gyration, Cα contacts, bounding box. Radius of gyration (Rg) is the root-mean-square distance of Cα atoms from their centroid — a single number for overall size and compactness. A globular domain of N residues has Rg ≈ 2.2·N^0.38 Å; an extended or disordered chain has a much larger Rg. The Cα contact count is the number of residue pairs whose Cα atoms are within 8 Å and are more than four positions apart in sequence — a standard proxy for tertiary packing density. The bounding box is the smallest axis-aligned box enclosing all Cα atoms.

Secondary structure (3-state, P-SEA). Three-state secondary structure (P-SEA) collapses the eight DSSP classes into helix (a), strand (b), and coil (c). P-SEA assigns these from Cα geometry alone — distances and angles — without requiring backbone oxygens, so it works on any Cα trace.

Secondary structure (8-state, DSSP). DSSP 8-state secondary structure assigns each residue one of H (α-helix), G (3₁₀-helix), I (π-helix), E (extended β-strand), B (isolated β-bridge), T (hydrogen-bonded turn), S (bend), or '-' (coil). The assignment is computed from backbone hydrogen-bond geometry via the Kabsch–Sander algorithm.

Foldseek 3Di. A 3Di character summarizes, for each residue, the relative orientation of the Cα frame of its nearest spatial neighbor. Because it encodes fold topology rather than chemistry, 3Di alignments detect remote structural similarity that sequence alignment misses.

mmCIF coordinates. The mmCIF block holds the 3D Cartesian coordinates of each backbone atom (N, Cα, C, O) in ångströms. mmCIF is the PDB's canonical archive format — a tagged-loop text representation of the atomic model.

Sequence. Sequence gives the chain of amino acids in standard one-letter code (A=alanine, C=cysteine, …, Y=tyrosine), read N→C. It is the only feature that is directly encoded by the gene; all structural features are derived from the folded form of this sequence.